Protein AF-A0A937TMY1-F1 (afdb_monomer)

Foldseek 3Di:
DVVQLVVQDWDKDKDWDADPVVRDTPGIDIQHTKGFDDQDPDPSCVPVVQKTWIARPVVRHIDIDGDD

Nearest PDB structures (foldseek):
  5om2-assembly1_B  TM=4.359E-01  e=6.077E+00  Homo sapiens
  5om6-assembly2_D  TM=4.225E-01  e=6.077E+00  Homo sapiens

Radius of gyration: 12.7 Å; Cα contacts (8 Å, |Δi|>4): 105; chains: 1; bounding box: 29×24×33 Å

Secondary structure (DSSP, 8-state):
-HHHHHHT-EEEEEEEEEETTTTEEEEEEEEEEEEEPPPPSSGGGTTGGGEEEEEETTT--EEEEE--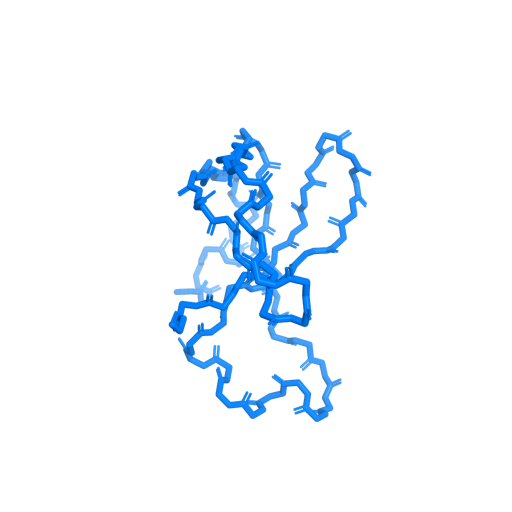

Solvent-accessible surface area (backbone atoms only — not comparable to full-atom values): 4218 Å² total; per-residue (Å²): 110,74,70,51,40,75,64,65,50,70,44,63,52,76,48,74,44,72,43,75,91,79,71,40,71,79,44,77,47,76,42,77,45,27,32,56,44,75,77,60,87,64,84,64,49,66,64,42,90,49,41,50,38,27,31,38,61,88,81,68,43,80,47,75,48,69,78,125

pLDDT: mean 76.56, std 10.06, range [55.78, 87.62]

Sequence (68 aa):
MRKLIQQGQSFSLIYATYNRDSQTSDGIQIVYRAILLPAAKGDDVSHADDKLFYRDQEINLPRVYCSR

Mean predicted aligned error: 7.74 Å

Structure (mmCIF, N/CA/C/O backbone):
data_AF-A0A937TMY1-F1
#
_entry.id   AF-A0A937TMY1-F1
#
loop_
_atom_site.group_PDB
_atom_site.id
_atom_site.type_symbol
_atom_site.label_atom_id
_atom_site.label_alt_id
_atom_site.label_comp_id
_atom_site.label_asym_id
_atom_site.label_entity_id
_atom_site.label_seq_id
_atom_site.pdbx_PDB_ins_code
_atom_site.Cartn_x
_atom_site.Cartn_y
_atom_site.Cartn_z
_atom_site.occupancy
_atom_site.B_iso_or_equiv
_atom_site.auth_seq_id
_atom_site.auth_comp_id
_atom_site.auth_asym_id
_atom_site.auth_atom_id
_atom_site.pdbx_PDB_model_num
ATOM 1 N N . MET A 1 1 ? -7.555 -9.436 7.313 1.00 55.78 1 MET A N 1
ATOM 2 C CA . MET A 1 1 ? -7.921 -8.232 6.528 1.00 55.78 1 MET A CA 1
ATOM 3 C C . MET A 1 1 ? -9.212 -7.566 7.022 1.00 55.78 1 MET A C 1
ATOM 5 O O . MET A 1 1 ? -9.111 -6.480 7.573 1.00 55.78 1 MET A O 1
ATOM 9 N N . ARG A 1 2 ? -10.402 -8.203 6.956 1.00 56.38 2 ARG A N 1
ATOM 10 C CA . ARG A 1 2 ? -11.686 -7.610 7.435 1.00 56.38 2 ARG A CA 1
ATOM 11 C C . ARG A 1 2 ? -11.647 -7.010 8.852 1.00 56.38 2 ARG A C 1
ATOM 13 O O . ARG A 1 2 ? -12.181 -5.930 9.067 1.00 56.38 2 ARG A O 1
ATOM 20 N N . LYS A 1 3 ? -10.982 -7.687 9.795 1.00 56.34 3 LYS A N 1
ATOM 21 C CA . LYS A 1 3 ? -10.864 -7.246 11.198 1.00 56.34 3 LYS A CA 1
ATOM 22 C C . LYS A 1 3 ? -10.046 -5.952 11.358 1.00 56.34 3 LYS A C 1
ATOM 24 O O . LYS A 1 3 ? -10.400 -5.116 12.175 1.00 56.34 3 LYS A O 1
ATOM 29 N N . LEU A 1 4 ? -9.009 -5.767 10.535 1.00 58.94 4 LEU A N 1
ATOM 30 C CA . LEU A 1 4 ? -8.156 -4.571 10.546 1.00 58.94 4 LEU A CA 1
ATOM 31 C C . LEU A 1 4 ? -8.864 -3.363 9.913 1.00 58.94 4 LEU A C 1
ATOM 33 O O . LEU A 1 4 ? -8.759 -2.259 10.434 1.00 58.94 4 LEU A O 1
ATOM 37 N N . ILE A 1 5 ? -9.653 -3.587 8.851 1.00 62.06 5 ILE A N 1
ATOM 38 C CA . ILE A 1 5 ? -10.516 -2.556 8.241 1.00 62.06 5 ILE A CA 1
ATOM 39 C C . ILE A 1 5 ? -11.521 -2.024 9.273 1.00 62.06 5 ILE A C 1
ATOM 41 O O . ILE A 1 5 ? -11.680 -0.817 9.419 1.00 62.06 5 ILE A O 1
ATOM 45 N N . GLN A 1 6 ? -12.173 -2.918 10.025 1.00 60.09 6 GLN A N 1
ATOM 46 C CA . GLN A 1 6 ? -13.141 -2.541 11.064 1.00 60.09 6 GLN A CA 1
ATOM 47 C C . GLN A 1 6 ? -12.526 -1.750 12.223 1.00 60.09 6 GLN A C 1
ATOM 49 O O . GLN A 1 6 ? -13.217 -0.945 12.838 1.00 60.09 6 GLN A O 1
ATOM 54 N N . GLN A 1 7 ? -11.252 -1.987 12.535 1.00 69.00 7 GLN A N 1
ATOM 55 C CA . GLN A 1 7 ? -10.557 -1.306 13.626 1.00 69.00 7 GLN A CA 1
ATOM 56 C C . GLN A 1 7 ? -9.974 0.050 13.211 1.00 69.00 7 GLN A C 1
ATOM 58 O O . GLN A 1 7 ? -9.528 0.792 14.082 1.00 69.00 7 GLN A O 1
ATOM 63 N N . GLY A 1 8 ? -9.951 0.373 11.910 1.00 68.25 8 GLY A N 1
ATOM 64 C CA . GLY A 1 8 ? -9.387 1.626 11.401 1.00 68.25 8 GLY A CA 1
ATOM 65 C C . GLY A 1 8 ? -7.919 1.835 11.783 1.00 68.25 8 GLY A C 1
ATOM 66 O O . GLY A 1 8 ? -7.452 2.972 11.806 1.00 68.25 8 GLY A O 1
ATOM 67 N N . GLN A 1 9 ? -7.203 0.760 12.131 1.00 80.81 9 GLN A N 1
ATOM 68 C CA . GLN A 1 9 ? -5.825 0.854 12.590 1.00 80.81 9 GLN A CA 1
ATOM 69 C C . GLN A 1 9 ? -4.919 1.272 11.440 1.00 80.81 9 GLN A C 1
ATOM 71 O O . GLN A 1 9 ? -5.004 0.737 10.329 1.00 80.81 9 GLN A O 1
ATOM 76 N N . SER A 1 10 ? -4.048 2.232 11.735 1.00 83.38 10 SER A N 1
ATOM 77 C CA . SER A 1 10 ? -3.004 2.631 10.814 1.00 83.38 10 SER A CA 1
ATOM 78 C C . SER A 1 10 ? -1.897 1.580 10.779 1.00 83.38 10 SER A C 1
ATOM 80 O O . SER A 1 10 ? -1.574 0.948 11.785 1.00 83.38 10 SER A O 1
ATOM 82 N N . PHE A 1 11 ? -1.308 1.396 9.605 1.00 84.50 11 PHE A N 1
ATOM 83 C CA . PHE A 1 11 ? -0.137 0.553 9.406 1.00 84.50 11 PHE A CA 1
ATOM 84 C C . PHE A 1 11 ? 0.878 1.264 8.517 1.00 84.50 11 PHE A C 1
ATOM 86 O O . PHE A 1 11 ? 0.548 2.223 7.816 1.00 84.50 11 PHE A O 1
ATOM 93 N N . SER A 1 12 ? 2.110 0.769 8.544 1.00 86.31 12 SER A N 1
ATOM 94 C CA . SER A 1 12 ? 3.176 1.223 7.659 1.00 86.31 12 SER A CA 1
ATOM 95 C C . SER A 1 12 ? 3.529 0.121 6.664 1.00 86.31 12 SER A C 1
ATOM 97 O O . SER A 1 12 ? 3.480 -1.063 7.000 1.00 86.31 12 SER A O 1
ATOM 99 N N . LEU A 1 13 ? 3.881 0.504 5.441 1.00 86.38 13 LEU A N 1
ATOM 100 C CA . LEU A 1 13 ? 4.228 -0.413 4.361 1.00 86.38 13 LEU A CA 1
ATOM 101 C C . LEU A 1 13 ? 5.428 0.129 3.591 1.00 86.38 13 LEU A C 1
ATOM 103 O O . LEU A 1 13 ? 5.490 1.317 3.287 1.00 86.38 13 LEU A O 1
ATOM 107 N N . ILE A 1 14 ? 6.354 -0.759 3.244 1.00 86.31 14 ILE A N 1
ATOM 108 C CA . ILE A 1 14 ? 7.482 -0.456 2.367 1.00 86.31 14 ILE A CA 1
ATOM 109 C C . ILE A 1 14 ? 7.424 -1.435 1.203 1.00 86.31 14 ILE A C 1
ATOM 111 O O . ILE A 1 14 ? 7.345 -2.643 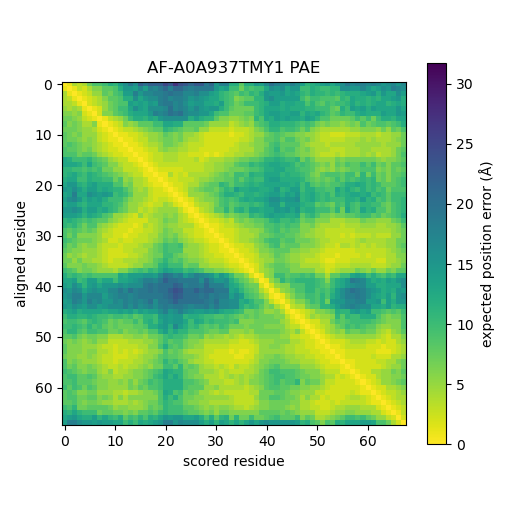1.424 1.00 86.31 14 ILE A O 1
ATOM 115 N N . TYR A 1 15 ? 7.439 -0.926 -0.024 1.00 85.19 15 TYR A N 1
ATOM 116 C CA . TYR A 1 15 ? 7.418 -1.751 -1.228 1.00 85.19 15 TYR A CA 1
ATOM 117 C C . TYR A 1 15 ? 8.193 -1.090 -2.361 1.00 85.19 15 TYR A C 1
ATOM 119 O O . TYR A 1 15 ? 8.270 0.131 -2.449 1.00 85.19 15 TYR A O 1
ATOM 127 N N . ALA A 1 16 ? 8.769 -1.901 -3.242 1.00 83.88 16 ALA A N 1
ATOM 128 C CA . ALA A 1 16 ? 9.349 -1.413 -4.483 1.00 83.88 16 ALA A CA 1
ATOM 129 C C . ALA A 1 16 ? 8.280 -1.404 -5.580 1.00 83.88 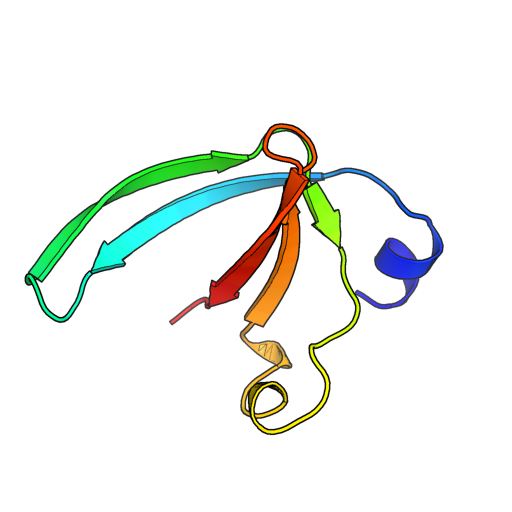16 ALA A C 1
ATOM 131 O O . ALA A 1 16 ? 7.480 -2.338 -5.674 1.00 83.88 16 ALA A O 1
ATOM 132 N N . THR A 1 17 ? 8.273 -0.362 -6.406 1.00 77.75 17 THR A N 1
ATOM 133 C CA . THR A 1 17 ? 7.418 -0.281 -7.594 1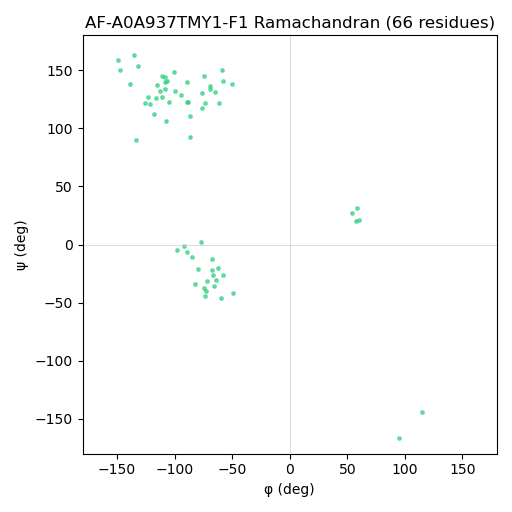.00 77.75 17 THR A CA 1
ATOM 134 C C . THR A 1 17 ? 8.253 -0.434 -8.851 1.00 77.75 17 THR A C 1
ATOM 136 O O . THR A 1 17 ? 9.311 0.180 -8.996 1.00 77.75 17 THR A O 1
ATOM 139 N N . TYR A 1 18 ? 7.763 -1.262 -9.766 1.00 77.69 18 TYR A N 1
ATOM 140 C CA . TYR A 1 18 ? 8.356 -1.460 -11.077 1.00 77.69 18 TYR A CA 1
ATOM 141 C C . TYR A 1 18 ? 7.327 -1.105 -12.143 1.00 77.69 18 TYR A C 1
ATOM 143 O O . TYR A 1 18 ? 6.249 -1.702 -12.197 1.00 77.69 18 TYR A O 1
ATOM 151 N N . ASN A 1 19 ? 7.661 -0.133 -12.985 1.00 78.50 19 ASN A N 1
ATOM 152 C CA . ASN A 1 19 ? 6.857 0.231 -14.133 1.00 78.50 19 ASN A CA 1
ATOM 153 C C . ASN A 1 19 ? 7.257 -0.651 -15.316 1.00 78.50 19 ASN A C 1
ATOM 155 O O . ASN A 1 19 ? 8.358 -0.549 -15.860 1.00 78.50 19 ASN A O 1
ATOM 159 N N . ARG A 1 20 ? 6.344 -1.541 -15.709 1.00 77.00 20 ARG A N 1
ATOM 160 C CA . ARG A 1 20 ? 6.586 -2.502 -16.786 1.00 77.00 20 ARG A CA 1
ATOM 161 C C . ARG A 1 20 ? 6.609 -1.850 -18.168 1.00 77.00 20 ARG A C 1
ATOM 163 O O . ARG A 1 20 ? 7.343 -2.330 -19.026 1.00 77.00 20 ARG A O 1
ATOM 170 N N . ASP A 1 21 ? 5.848 -0.778 -18.374 1.00 81.94 21 ASP A N 1
ATOM 171 C CA . ASP A 1 21 ? 5.747 -0.108 -19.674 1.00 81.94 21 ASP A CA 1
ATOM 172 C C . ASP A 1 21 ? 7.028 0.665 -20.002 1.00 81.94 21 ASP A C 1
ATOM 174 O O . ASP A 1 21 ? 7.523 0.607 -21.126 1.00 81.94 21 ASP A O 1
ATOM 178 N N . SER A 1 22 ? 7.615 1.333 -19.006 1.00 84.06 22 SER A N 1
ATOM 179 C CA . SER A 1 22 ? 8.907 2.021 -19.142 1.00 84.06 22 SER A CA 1
ATOM 180 C C . SER A 1 22 ? 10.115 1.135 -18.818 1.00 84.06 22 SER A C 1
ATOM 182 O O . SER A 1 22 ? 11.249 1.563 -19.014 1.00 84.06 22 SER A O 1
ATOM 184 N N . GLN A 1 23 ? 9.892 -0.089 -18.328 1.00 82.81 23 GLN A N 1
ATOM 185 C CA . GLN A 1 23 ? 10.911 -1.005 -17.797 1.00 82.81 23 GLN A CA 1
ATOM 186 C C . GLN A 1 23 ? 11.794 -0.394 -16.696 1.00 82.81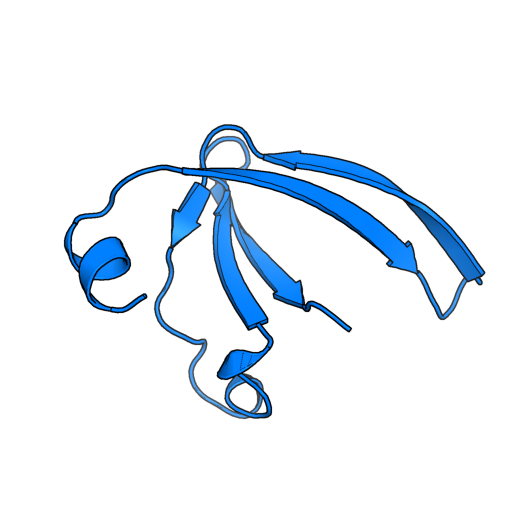 23 GLN A C 1
ATOM 188 O O . GLN A 1 23 ? 12.938 -0.812 -16.498 1.00 82.81 23 GLN A O 1
ATOM 193 N N . THR A 1 24 ? 11.271 0.585 -15.959 1.00 80.12 24 THR A N 1
ATOM 194 C CA . THR A 1 24 ? 12.011 1.292 -14.913 1.00 80.12 24 THR A CA 1
ATOM 195 C C . THR A 1 24 ? 11.521 0.915 -13.527 1.00 80.12 24 THR A C 1
ATOM 197 O O . THR A 1 24 ? 10.324 0.810 -13.267 1.00 80.12 24 THR A O 1
ATOM 200 N N . SER A 1 25 ? 12.462 0.762 -12.600 1.00 80.56 25 SER A N 1
ATOM 201 C CA . SER A 1 25 ? 12.141 0.746 -11.177 1.00 80.56 25 SER A CA 1
ATOM 202 C C . SER A 1 25 ? 11.871 2.177 -10.729 1.00 80.56 25 SER A C 1
ATOM 204 O O . SER A 1 25 ? 12.776 3.007 -10.754 1.00 80.56 25 SER A O 1
ATOM 206 N N . ASP A 1 26 ? 10.655 2.455 -10.267 1.00 77.94 26 ASP A N 1
ATOM 207 C CA . ASP A 1 26 ? 10.285 3.769 -9.719 1.00 77.94 26 ASP A CA 1
ATOM 208 C C . ASP A 1 26 ? 10.816 3.963 -8.282 1.00 77.94 26 ASP A C 1
ATOM 210 O O . ASP A 1 26 ? 10.584 4.985 -7.638 1.00 77.94 26 ASP A O 1
ATOM 214 N N . GLY A 1 27 ? 11.555 2.971 -7.776 1.00 81.56 27 GLY 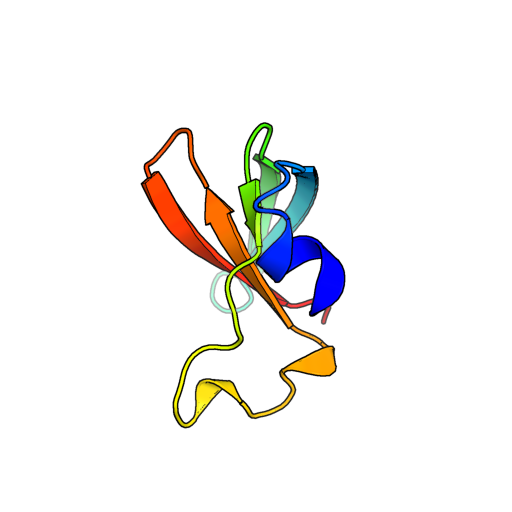A N 1
ATOM 215 C CA . GLY A 1 27 ? 12.231 2.998 -6.486 1.00 81.56 27 GLY A CA 1
ATOM 216 C C . GLY A 1 27 ? 11.417 2.372 -5.356 1.00 81.56 27 GLY A C 1
ATOM 217 O O . GLY A 1 27 ? 10.450 1.640 -5.573 1.00 81.56 27 GLY A O 1
ATOM 218 N N . ILE A 1 28 ? 11.868 2.630 -4.127 1.00 85.00 28 ILE A N 1
ATOM 219 C CA . ILE A 1 28 ? 11.216 2.166 -2.901 1.00 85.00 28 ILE A CA 1
ATOM 220 C C . ILE A 1 28 ? 10.202 3.221 -2.464 1.00 85.00 28 ILE A C 1
ATOM 222 O O . ILE A 1 28 ? 10.556 4.371 -2.210 1.00 85.00 28 ILE A O 1
ATOM 226 N N . GLN A 1 29 ? 8.948 2.809 -2.338 1.00 84.00 29 GLN A N 1
ATOM 227 C CA . GLN A 1 29 ? 7.873 3.584 -1.742 1.00 84.00 29 GLN A CA 1
ATOM 228 C C . GLN A 1 29 ? 7.743 3.205 -0.267 1.00 84.00 29 GLN A C 1
ATOM 230 O O . GLN A 1 29 ? 7.643 2.027 0.084 1.00 84.00 29 GLN A O 1
ATOM 235 N N . ILE A 1 30 ? 7.734 4.216 0.597 1.00 85.94 30 ILE A N 1
ATOM 236 C CA . ILE A 1 30 ? 7.519 4.068 2.035 1.00 85.94 30 ILE A CA 1
ATOM 237 C C . ILE A 1 30 ? 6.229 4.800 2.379 1.00 85.94 30 ILE A C 1
ATOM 239 O O . ILE A 1 30 ? 6.081 5.977 2.070 1.00 85.94 30 ILE A O 1
ATOM 243 N N . VAL A 1 31 ? 5.304 4.097 3.024 1.00 85.75 31 VAL A N 1
ATOM 244 C CA . VAL A 1 31 ? 4.045 4.646 3.521 1.00 85.75 31 VAL A CA 1
ATOM 245 C C . VAL A 1 31 ? 4.037 4.487 5.031 1.00 85.75 31 VAL A C 1
ATOM 247 O O . VAL A 1 31 ? 3.979 3.368 5.537 1.00 85.75 31 VAL A O 1
ATOM 250 N N . TYR A 1 32 ? 4.099 5.596 5.764 1.00 84.44 32 TYR A N 1
ATOM 251 C CA . TYR A 1 32 ? 4.150 5.563 7.227 1.00 84.44 32 TYR A CA 1
ATOM 252 C C . TYR A 1 32 ? 2.771 5.406 7.867 1.00 84.44 32 TYR A C 1
ATOM 254 O O . TYR A 1 32 ? 2.658 4.754 8.906 1.00 84.44 32 TYR A O 1
ATOM 262 N N . ARG A 1 33 ? 1.722 5.983 7.265 1.00 86.19 33 ARG A N 1
ATOM 263 C CA . ARG A 1 33 ? 0.356 5.969 7.810 1.00 86.19 33 ARG A CA 1
ATOM 264 C C . ARG A 1 33 ? -0.668 5.597 6.744 1.00 86.19 33 ARG A C 1
ATOM 266 O O . ARG A 1 33 ? -1.224 6.460 6.077 1.00 86.19 33 ARG A O 1
ATOM 273 N N . ALA A 1 34 ? -0.946 4.307 6.616 1.00 87.06 34 ALA A N 1
ATOM 274 C CA . ALA A 1 34 ? -1.984 3.771 5.746 1.00 87.06 34 ALA A CA 1
ATOM 275 C C . ALA A 1 34 ? -3.174 3.240 6.550 1.00 87.06 34 ALA A C 1
ATOM 277 O O . ALA A 1 34 ? -2.985 2.640 7.603 1.00 87.06 34 ALA A O 1
ATOM 278 N N . ILE A 1 35 ? -4.393 3.398 6.033 1.00 87.62 35 ILE A N 1
ATOM 279 C CA . ILE A 1 35 ? -5.594 2.720 6.545 1.00 87.62 35 ILE A CA 1
ATOM 280 C C . ILE A 1 35 ? -6.088 1.735 5.496 1.00 87.62 35 ILE A C 1
ATOM 282 O O . ILE A 1 35 ? -6.232 2.091 4.328 1.00 87.62 35 ILE A O 1
ATOM 286 N N . LEU A 1 36 ? -6.377 0.502 5.911 1.00 85.25 36 LEU A N 1
ATOM 287 C CA . LEU A 1 36 ? -6.924 -0.519 5.024 1.00 85.25 36 LEU A CA 1
ATOM 288 C C . LEU A 1 36 ? -8.314 -0.115 4.534 1.00 85.25 36 LEU A C 1
ATOM 290 O O . LEU A 1 36 ? -9.197 0.218 5.327 1.00 85.25 36 LEU A O 1
ATOM 294 N N . LEU A 1 37 ? -8.520 -0.211 3.227 1.00 81.75 37 LEU A N 1
ATOM 295 C CA . LEU A 1 37 ? -9.819 -0.021 2.608 1.00 81.75 37 LEU A CA 1
ATOM 296 C C . LEU A 1 37 ? -10.449 -1.386 2.299 1.00 81.75 37 LEU A C 1
ATOM 298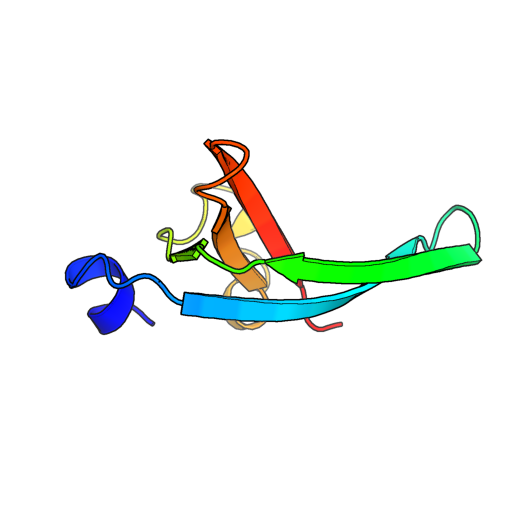 O O . LEU A 1 37 ? -9.737 -2.356 2.024 1.00 81.75 37 LEU A O 1
ATOM 302 N N . PRO A 1 38 ? -11.787 -1.495 2.337 1.00 76.44 38 PRO A N 1
ATOM 303 C CA . PRO A 1 38 ? -12.459 -2.629 1.718 1.00 76.44 38 PRO A CA 1
ATOM 304 C C . PRO A 1 38 ? -12.116 -2.672 0.223 1.00 76.44 38 PRO A C 1
ATOM 306 O O . PRO A 1 38 ? -11.876 -1.629 -0.386 1.00 76.44 38 PRO A O 1
ATOM 309 N N . ALA A 1 39 ? -12.098 -3.876 -0.357 1.00 70.00 39 ALA A N 1
ATOM 310 C CA . ALA A 1 39 ? -11.830 -4.055 -1.782 1.00 70.00 39 ALA A CA 1
ATOM 311 C C . ALA A 1 39 ? -12.716 -3.123 -2.627 1.00 70.00 39 ALA A C 1
ATOM 313 O O . ALA A 1 39 ? -13.902 -2.939 -2.322 1.00 70.00 39 ALA A O 1
ATOM 314 N N . ALA A 1 40 ? -12.126 -2.517 -3.661 1.00 64.81 40 ALA A N 1
ATOM 315 C CA . ALA A 1 40 ? -12.854 -1.647 -4.574 1.00 64.81 40 ALA A CA 1
ATOM 316 C C . ALA A 1 40 ? -14.019 -2.415 -5.228 1.00 64.81 40 ALA A C 1
ATOM 318 O O . ALA A 1 40 ? -13.913 -3.603 -5.536 1.00 64.81 40 ALA A O 1
ATOM 319 N N . LYS A 1 41 ? -15.168 -1.749 -5.384 1.00 61.28 41 LYS A N 1
ATOM 320 C CA . LYS A 1 41 ? -16.369 -2.334 -5.999 1.00 61.28 41 LYS A CA 1
ATOM 321 C C . LYS A 1 41 ? -16.185 -2.382 -7.523 1.00 61.28 41 LYS A C 1
ATOM 323 O O . LYS A 1 41 ? -15.882 -1.347 -8.102 1.00 61.28 41 LYS A O 1
ATOM 328 N N . GLY A 1 42 ? -16.437 -3.529 -8.160 1.00 64.31 42 GLY A N 1
ATOM 329 C CA . GLY A 1 42 ? -16.427 -3.677 -9.628 1.00 64.31 42 GLY A CA 1
ATOM 330 C C . GLY A 1 42 ? -15.319 -4.599 -10.153 1.00 64.31 42 GLY A C 1
ATOM 331 O O . GLY A 1 42 ? -14.985 -5.585 -9.501 1.00 64.31 42 GLY A O 1
ATOM 332 N N . ASP A 1 43 ? -14.749 -4.277 -11.318 1.00 56.88 43 ASP A N 1
ATOM 333 C CA . ASP A 1 43 ? -13.737 -5.097 -12.020 1.00 56.88 43 ASP A CA 1
ATOM 334 C C . ASP A 1 43 ? -12.431 -5.299 -11.224 1.00 56.88 43 ASP A C 1
ATOM 336 O O . ASP A 1 43 ? -11.702 -6.276 -11.428 1.00 56.88 43 ASP A O 1
ATOM 340 N N . ASP A 1 44 ? -12.171 -4.426 -10.247 1.00 59.59 44 ASP A N 1
ATOM 341 C CA . ASP A 1 44 ? -11.020 -4.495 -9.341 1.00 59.59 44 ASP A CA 1
ATOM 342 C C . ASP A 1 44 ? -11.042 -5.683 -8.369 1.00 59.59 44 ASP A C 1
ATOM 344 O O . ASP A 1 44 ? -10.006 -5.995 -7.772 1.00 59.59 44 ASP A O 1
ATOM 348 N N . VAL A 1 45 ? -12.184 -6.373 -8.244 1.00 62.78 45 VAL A N 1
ATOM 349 C CA . VAL A 1 45 ? -12.348 -7.588 -7.425 1.00 62.78 45 VAL A CA 1
ATOM 350 C C . VAL A 1 45 ? -11.547 -8.768 -7.991 1.00 62.78 45 VAL A C 1
ATOM 352 O O . VAL A 1 45 ? -11.187 -9.690 -7.257 1.00 62.78 45 VAL A O 1
ATOM 355 N N . SER A 1 46 ? -11.209 -8.730 -9.280 1.00 66.75 46 SER A N 1
ATOM 356 C CA . SER A 1 46 ? -10.351 -9.739 -9.900 1.00 66.75 46 SER A CA 1
ATOM 357 C C . SER A 1 46 ? -8.976 -9.741 -9.225 1.00 66.75 46 SER A C 1
ATOM 359 O O . SER A 1 46 ? -8.287 -8.715 -9.207 1.00 66.75 46 SER A O 1
ATOM 361 N N . HIS A 1 47 ? -8.579 -10.895 -8.677 1.00 65.94 47 HIS A N 1
ATOM 362 C CA . HIS A 1 47 ? -7.350 -11.064 -7.888 1.00 65.94 47 HIS A CA 1
ATOM 363 C C . HIS A 1 47 ? -7.276 -10.164 -6.645 1.00 65.94 47 HIS A C 1
ATOM 365 O O . HIS A 1 47 ? -6.194 -9.742 -6.252 1.00 65.94 47 HIS A O 1
ATOM 371 N N . ALA A 1 48 ? -8.415 -9.840 -6.022 1.00 66.50 48 ALA A N 1
ATOM 372 C CA . ALA A 1 48 ? -8.435 -9.009 -4.817 1.00 66.50 48 ALA A CA 1
ATOM 373 C C . ALA A 1 48 ? -7.609 -9.592 -3.657 1.00 66.50 48 ALA A C 1
ATOM 375 O O . ALA A 1 48 ? -7.121 -8.824 -2.834 1.00 66.50 48 ALA A O 1
ATOM 376 N N . ASP A 1 49 ? -7.424 -10.914 -3.611 1.00 69.75 49 ASP A N 1
ATOM 377 C CA . ASP A 1 49 ? -6.576 -11.574 -2.612 1.00 69.75 49 ASP A CA 1
ATOM 378 C C . ASP A 1 49 ? -5.083 -11.225 -2.777 1.00 69.75 49 ASP A C 1
ATOM 380 O O . ASP A 1 49 ? -4.353 -11.184 -1.788 1.00 69.75 49 ASP A O 1
ATOM 384 N N . ASP A 1 50 ? -4.656 -10.872 -3.994 1.00 74.12 50 ASP A N 1
ATOM 385 C CA . ASP A 1 50 ? -3.278 -10.471 -4.323 1.00 74.12 50 ASP A CA 1
ATOM 386 C C . ASP A 1 50 ? -3.070 -8.944 -4.210 1.00 74.12 50 ASP A C 1
ATOM 388 O O . ASP A 1 50 ? -1.975 -8.419 -4.455 1.00 74.12 50 ASP A O 1
ATOM 392 N N . LYS A 1 51 ? -4.138 -8.207 -3.870 1.00 79.19 51 LYS A N 1
ATOM 393 C CA . LYS A 1 51 ? -4.179 -6.744 -3.831 1.00 79.19 51 LYS A CA 1
ATOM 394 C C . LYS A 1 51 ? -4.396 -6.224 -2.414 1.00 79.19 51 LYS A C 1
ATOM 396 O O . LYS A 1 51 ? -5.276 -6.655 -1.673 1.00 79.19 51 LYS A O 1
ATOM 401 N N . LEU A 1 52 ? -3.645 -5.190 -2.064 1.00 82.81 52 LEU A N 1
ATOM 402 C CA . LEU A 1 52 ? -3.805 -4.426 -0.840 1.00 82.81 52 LEU A CA 1
ATOM 403 C C . LEU A 1 52 ? -4.405 -3.059 -1.174 1.00 82.81 52 LEU A C 1
ATOM 405 O O . LEU A 1 52 ? -3.721 -2.181 -1.698 1.00 82.81 52 LEU A O 1
ATOM 409 N N . PHE A 1 53 ? -5.680 -2.877 -0.842 1.00 85.56 53 PHE A N 1
ATOM 410 C CA . PHE A 1 53 ? -6.373 -1.597 -0.965 1.00 85.56 53 PHE A CA 1
ATOM 411 C C . PHE A 1 53 ? -6.182 -0.796 0.320 1.00 85.56 53 PHE A C 1
ATOM 413 O O . PHE A 1 53 ? -6.538 -1.256 1.408 1.00 85.56 53 PHE A O 1
ATOM 420 N N . TYR A 1 54 ? -5.628 0.406 0.216 1.00 87.06 54 TYR A N 1
ATOM 421 C CA . TYR A 1 54 ? -5.396 1.254 1.378 1.00 87.06 54 TYR A CA 1
ATOM 422 C C . TYR A 1 54 ? -5.493 2.735 1.025 1.00 87.06 54 TYR A C 1
ATOM 424 O O . TYR A 1 54 ? -5.367 3.129 -0.127 1.00 87.06 54 TYR A O 1
ATOM 432 N N . ARG A 1 55 ? -5.730 3.582 2.023 1.00 86.12 55 ARG A N 1
ATOM 433 C CA . ARG A 1 55 ? -5.615 5.034 1.904 1.00 86.12 55 ARG A CA 1
ATOM 434 C C . ARG A 1 55 ? -4.344 5.467 2.596 1.00 86.12 55 ARG A C 1
ATOM 436 O O . ARG A 1 55 ? -4.189 5.204 3.786 1.00 86.12 55 ARG A O 1
ATOM 443 N N . ASP A 1 56 ? -3.470 6.136 1.866 1.00 86.94 56 ASP A N 1
ATOM 444 C CA . ASP A 1 56 ? -2.352 6.845 2.466 1.00 86.94 56 ASP A CA 1
ATOM 445 C C . ASP A 1 56 ? -2.898 8.102 3.153 1.00 86.94 56 ASP A C 1
ATOM 447 O O . ASP A 1 56 ? -3.578 8.911 2.519 1.00 86.94 56 ASP A O 1
ATOM 451 N N . GLN A 1 57 ? -2.676 8.238 4.458 1.00 85.69 57 GLN A N 1
ATOM 452 C CA . GLN A 1 57 ? -3.172 9.372 5.229 1.00 85.69 57 GLN A CA 1
ATOM 453 C C . GLN A 1 57 ? -2.319 10.630 5.072 1.00 85.69 57 GLN A C 1
ATOM 455 O 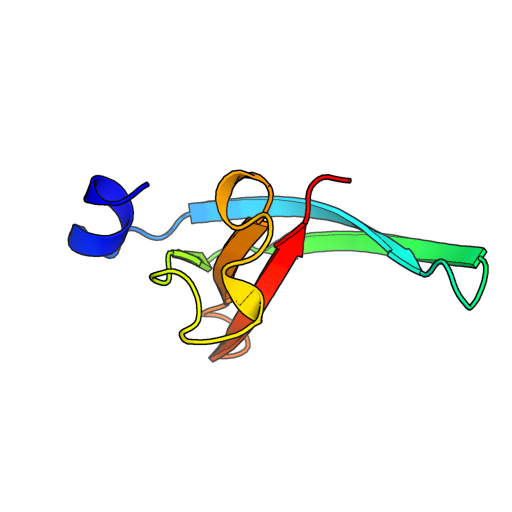O . GLN A 1 57 ? -2.834 11.712 5.338 1.00 85.69 57 GLN A O 1
ATOM 460 N N . GLU A 1 58 ? -1.058 10.522 4.651 1.00 84.38 58 GLU A N 1
ATOM 461 C CA . GLU A 1 58 ? -0.182 11.691 4.500 1.00 84.38 58 GLU A CA 1
ATOM 462 C C . GLU A 1 58 ? -0.579 12.510 3.274 1.00 84.38 58 GLU A C 1
ATOM 464 O O . GLU A 1 58 ? -0.726 13.727 3.346 1.00 84.38 58 GLU A O 1
ATOM 469 N N . ILE A 1 59 ? -0.837 11.825 2.161 1.00 84.69 59 ILE A N 1
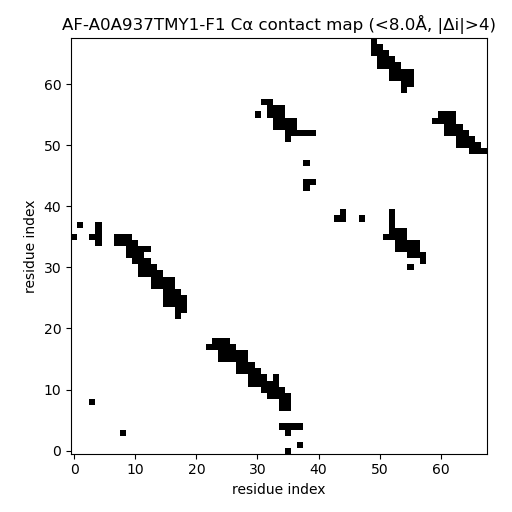ATOM 470 C CA . ILE A 1 59 ? -1.306 12.436 0.905 1.00 84.69 59 ILE A CA 1
ATOM 471 C C . ILE A 1 59 ? -2.824 12.340 0.724 1.00 84.69 59 ILE A C 1
ATOM 473 O O . ILE A 1 59 ? -3.377 12.863 -0.239 1.00 84.69 59 ILE A O 1
ATOM 477 N N . ASN A 1 60 ? -3.506 11.659 1.645 1.00 83.06 60 ASN A N 1
ATOM 478 C CA . ASN A 1 60 ? -4.954 11.486 1.690 1.00 83.06 60 ASN A CA 1
ATOM 479 C C . ASN A 1 60 ? -5.584 10.775 0.470 1.00 83.06 60 ASN A C 1
ATOM 481 O O . ASN A 1 60 ? -6.795 10.900 0.248 1.00 83.06 60 ASN A O 1
ATOM 485 N N . LEU A 1 61 ? -4.797 10.003 -0.289 1.00 80.94 61 LEU A N 1
ATOM 486 C CA . LEU A 1 61 ? -5.209 9.345 -1.534 1.00 80.94 61 LEU A CA 1
ATOM 487 C C . LEU A 1 61 ? -5.389 7.825 -1.369 1.00 80.94 61 LEU A C 1
ATOM 489 O O . LEU A 1 61 ? -4.588 7.179 -0.684 1.00 80.94 61 LEU A O 1
ATOM 493 N N . PRO A 1 62 ? -6.414 7.227 -2.005 1.00 83.06 62 PRO A N 1
ATOM 494 C CA . PRO A 1 62 ? -6.528 5.778 -2.109 1.00 83.06 62 PRO A CA 1
ATOM 495 C C . PRO A 1 62 ? -5.440 5.226 -3.041 1.00 83.06 62 PRO A C 1
ATOM 497 O O . PRO A 1 62 ? -5.180 5.775 -4.110 1.00 83.06 62 PRO A O 1
ATOM 500 N N . ARG A 1 63 ? -4.811 4.128 -2.632 1.00 83.94 63 ARG A N 1
ATOM 501 C CA . ARG A 1 63 ? -3.785 3.393 -3.369 1.00 83.94 63 ARG A CA 1
ATOM 502 C C . ARG A 1 63 ? -4.102 1.901 -3.359 1.00 83.94 63 ARG A C 1
ATOM 504 O O . ARG A 1 63 ? -4.748 1.381 -2.446 1.00 83.94 63 ARG A O 1
ATOM 511 N N . VAL A 1 64 ? -3.614 1.215 -4.385 1.00 83.50 64 VAL A N 1
ATOM 512 C CA . VAL A 1 64 ? -3.680 -0.240 -4.498 1.00 83.50 64 VAL A CA 1
ATOM 513 C C . VAL A 1 64 ? -2.268 -0.743 -4.716 1.00 83.50 64 VAL A C 1
ATOM 515 O O . VAL A 1 64 ? -1.605 -0.337 -5.666 1.00 83.50 64 VAL A O 1
ATOM 518 N N . TYR A 1 65 ? -1.806 -1.615 -3.831 1.00 79.00 65 TYR A N 1
ATOM 519 C CA . TYR A 1 65 ? -0.572 -2.358 -4.034 1.00 79.00 65 TYR A CA 1
ATOM 520 C C . TYR A 1 65 ? -0.914 -3.765 -4.528 1.00 79.00 65 TYR A C 1
ATOM 522 O O . TYR A 1 65 ? -1.780 -4.415 -3.952 1.00 79.00 65 TYR A O 1
ATOM 530 N N . CYS A 1 66 ? -0.255 -4.231 -5.587 1.00 73.69 66 CYS A N 1
ATOM 531 C CA . CYS A 1 66 ? -0.369 -5.607 -6.072 1.00 73.69 66 CYS A CA 1
ATOM 532 C C . CYS A 1 66 ? 0.958 -6.322 -5.815 1.00 73.69 66 CYS A C 1
ATOM 534 O O . CYS A 1 66 ? 1.998 -5.834 -6.255 1.00 73.69 66 CYS A O 1
ATOM 536 N N . SER A 1 67 ? 0.923 -7.476 -5.151 1.00 63.28 67 SER A N 1
ATOM 537 C CA . SER A 1 67 ? 2.086 -8.362 -5.071 1.00 63.28 67 SER A CA 1
ATOM 538 C C . SER A 1 67 ? 2.059 -9.271 -6.302 1.00 63.28 67 SER A C 1
ATOM 540 O O . SER A 1 67 ? 1.350 -10.272 -6.321 1.00 63.28 67 SER A O 1
ATOM 542 N N . ARG A 1 68 ? 2.728 -8.866 -7.383 1.00 57.53 68 ARG A N 1
ATOM 543 C CA . ARG A 1 68 ? 2.933 -9.690 -8.583 1.00 57.53 68 ARG A CA 1
ATOM 544 C C . ARG A 1 68 ? 4.410 -9.768 -8.911 1.00 57.53 68 ARG A C 1
ATOM 546 O O . ARG A 1 68 ? 5.084 -8.729 -8.741 1.00 57.53 68 ARG A O 1
#